Protein AF-A0A920J7A5-F1 (afdb_monomer)

Mean predicted aligned error: 6.27 Å

Radius of gyration: 11.86 Å; Cα contacts (8 Å, |Δi|>4): 92; chains: 1; bounding box: 31×24×26 Å

Foldseek 3Di:
DDPDCQQLALNPAADPPPDDDAPPADEAEDQHDDFQQCRRHHHNNYHYHHDHPVVNVVCVVVVDPDD

pLDDT: mean 81.33, std 12.68, range [40.62, 95.44]

Solvent-accessible surface area (backbone atoms only — not comparable to full-atom values): 4188 Å² total; per-residue (Å²): 137,79,98,60,68,42,48,78,69,31,64,32,86,43,63,84,54,93,83,66,58,88,66,55,76,46,78,46,71,38,61,57,94,79,56,58,68,32,39,42,38,64,34,71,42,43,47,52,46,70,49,54,62,69,54,37,51,52,37,64,75,66,74,52,92,79,130

Nearest PDB structures (foldseek):
  7acn-assembly1_A  TM=9.075E-01  e=2.852E-03  Sus scrofa
  1fgh-assembly1_A  TM=9.072E-01  e=7.971E-03  Bos taurus
  1c96-assembly1_A  TM=9.034E-01  e=8.537E-03  Bos taurus
  1nit-assembly1_A  TM=9.086E-01  e=8.537E-03  Bos taurus

Secondary structure (DSSP, 8-state):
---S-GGGGT-S-S--STT--TTS--EEEESSS---TTSSSS-SS-EEEE--HHHHHHHHHH--S--

Structure (mmCIF, N/CA/C/O backbone):
data_AF-A0A920J7A5-F1
#
_entry.id   AF-A0A920J7A5-F1
#
loop_
_atom_site.group_PDB
_atom_site.id
_atom_site.type_symbol
_atom_site.label_atom_id
_atom_site.label_alt_id
_atom_site.label_comp_id
_atom_site.label_asym_id
_atom_site.label_entity_id
_atom_site.label_seq_id
_atom_site.pdbx_PDB_ins_code
_atom_site.Cartn_x
_atom_site.Cartn_y
_atom_site.Cartn_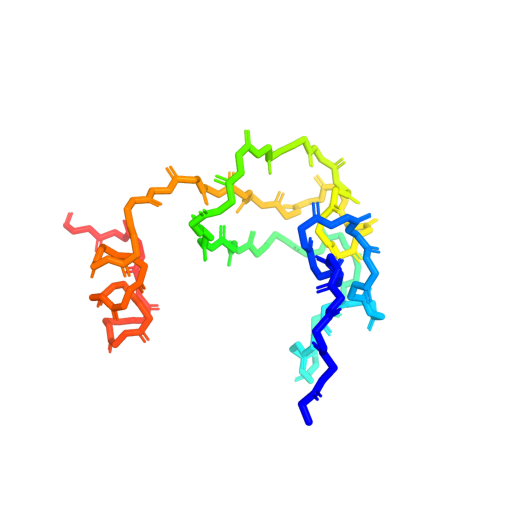z
_atom_site.occupancy
_atom_site.B_iso_or_equiv
_atom_site.auth_seq_id
_atom_site.auth_comp_id
_atom_site.auth_asym_id
_atom_site.auth_atom_id
_atom_site.pdbx_PDB_model_num
ATOM 1 N N . MET A 1 1 ? 13.107 13.086 -11.744 1.00 40.62 1 MET A N 1
ATOM 2 C CA . MET A 1 1 ? 13.022 11.675 -11.311 1.00 40.62 1 MET A CA 1
ATOM 3 C C . MET A 1 1 ? 14.299 11.342 -10.570 1.00 40.62 1 MET A C 1
ATOM 5 O O . MET A 1 1 ? 15.367 11.446 -11.159 1.00 40.62 1 MET A O 1
ATOM 9 N N . ALA A 1 2 ? 14.206 11.052 -9.275 1.00 55.81 2 ALA A N 1
ATOM 10 C CA . ALA A 1 2 ? 15.351 10.589 -8.502 1.00 55.81 2 ALA A CA 1
ATOM 11 C C . ALA A 1 2 ? 15.383 9.056 -8.558 1.00 55.81 2 ALA A C 1
ATOM 13 O O . ALA A 1 2 ? 14.411 8.414 -8.170 1.00 55.81 2 ALA A O 1
ATOM 14 N N . ASN A 1 3 ? 16.486 8.469 -9.024 1.00 63.56 3 ASN A N 1
ATOM 15 C CA . ASN A 1 3 ? 16.727 7.029 -8.917 1.00 63.56 3 ASN A CA 1
ATOM 16 C C . ASN A 1 3 ? 17.215 6.734 -7.495 1.00 63.56 3 ASN A C 1
ATOM 18 O O . ASN A 1 3 ? 18.410 6.583 -7.250 1.00 63.56 3 ASN A O 1
ATOM 22 N N . ALA A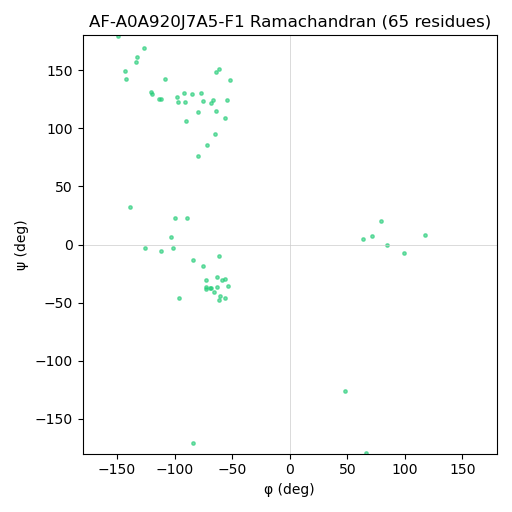 1 4 ? 16.289 6.746 -6.543 1.00 75.81 4 ALA A N 1
ATOM 23 C CA . ALA A 1 4 ? 16.559 6.536 -5.130 1.00 75.81 4 ALA A CA 1
ATOM 24 C C . ALA A 1 4 ? 15.552 5.545 -4.542 1.00 75.81 4 ALA A C 1
ATOM 26 O O . ALA A 1 4 ? 14.444 5.389 -5.048 1.00 75.81 4 ALA A O 1
ATOM 27 N N . TRP A 1 5 ? 15.931 4.903 -3.436 1.00 67.75 5 TRP A N 1
ATOM 28 C CA . TRP A 1 5 ? 15.074 3.957 -2.717 1.00 67.75 5 TRP A CA 1
ATOM 29 C C . TRP A 1 5 ? 13.759 4.591 -2.236 1.00 67.75 5 TRP A C 1
ATOM 31 O O . TRP A 1 5 ? 12.745 3.903 -2.171 1.00 67.75 5 TRP A O 1
ATOM 41 N N . GLY A 1 6 ? 13.768 5.893 -1.928 1.00 81.69 6 GLY A N 1
ATOM 42 C CA . GLY A 1 6 ? 12.570 6.706 -1.720 1.00 81.69 6 GLY A CA 1
ATOM 43 C C . GLY A 1 6 ? 11.534 6.054 -0.782 1.00 81.69 6 GLY A C 1
ATOM 44 O O . GLY A 1 6 ? 11.890 5.627 0.322 1.00 81.69 6 GLY A O 1
ATOM 45 N N . PRO A 1 7 ? 10.273 5.913 -1.221 1.00 78.19 7 PRO A N 1
ATOM 46 C CA . PRO A 1 7 ? 9.200 5.264 -0.463 1.00 78.19 7 PRO A CA 1
ATOM 47 C C . PRO A 1 7 ? 9.461 3.831 -0.009 1.00 78.19 7 PRO A C 1
ATOM 49 O O . PRO A 1 7 ? 8.959 3.404 1.030 1.00 78.19 7 PRO A O 1
ATOM 52 N N . CYS A 1 8 ? 10.267 3.077 -0.761 1.00 76.94 8 CYS A N 1
ATOM 53 C CA . CYS A 1 8 ? 10.648 1.720 -0.380 1.00 76.94 8 CYS A CA 1
ATOM 54 C C . CYS A 1 8 ? 11.445 1.726 0.933 1.00 76.94 8 CYS A C 1
ATOM 56 O O . CYS A 1 8 ? 11.399 0.745 1.683 1.00 76.94 8 CYS A O 1
ATOM 58 N N . PHE A 1 9 ? 12.154 2.831 1.225 1.00 73.06 9 PHE A N 1
ATOM 59 C CA . PHE A 1 9 ? 12.902 3.029 2.464 1.00 73.06 9 PHE A CA 1
ATOM 60 C C . PHE A 1 9 ? 12.265 3.947 3.514 1.00 73.06 9 PHE A C 1
ATOM 62 O O . PHE A 1 9 ? 12.891 4.180 4.547 1.00 73.06 9 PHE A O 1
ATOM 69 N N . GLY A 1 10 ? 11.032 4.405 3.304 1.00 70.50 10 GLY A N 1
ATOM 70 C CA . GLY A 1 10 ? 10.374 5.325 4.237 1.00 70.50 10 GLY A CA 1
ATOM 71 C C . GLY A 1 10 ? 10.819 6.770 4.104 1.00 70.50 10 GLY A C 1
ATOM 72 O O . GLY A 1 10 ? 10.665 7.547 5.036 1.00 70.50 10 GLY A O 1
ATOM 73 N N . ALA A 1 11 ? 11.398 7.130 2.956 1.00 70.81 11 ALA A N 1
ATOM 74 C CA . ALA A 1 11 ? 11.726 8.511 2.628 1.00 70.81 11 ALA A CA 1
ATOM 75 C C . ALA A 1 11 ? 10.566 9.231 1.907 1.00 70.81 11 ALA A C 1
ATOM 77 O O . ALA A 1 11 ? 10.818 10.200 1.192 1.00 70.81 11 ALA A O 1
ATOM 78 N N . MET A 1 12 ? 9.313 8.767 2.058 1.00 68.31 12 MET A N 1
ATOM 79 C CA . MET A 1 12 ? 8.154 9.624 1.774 1.00 68.31 12 MET A CA 1
ATOM 80 C C . MET A 1 12 ? 8.020 10.607 2.934 1.00 68.31 12 MET A C 1
ATOM 82 O O . MET A 1 12 ? 7.960 10.206 4.096 1.00 68.31 12 MET A O 1
ATOM 86 N N . GLY A 1 13 ? 8.041 11.901 2.625 1.00 57.88 13 GLY A N 1
ATOM 87 C CA . GLY A 1 13 ? 7.807 12.950 3.609 1.00 57.88 13 GLY A CA 1
ATOM 88 C C . GLY A 1 13 ? 6.333 12.975 3.995 1.00 57.88 13 GLY A C 1
ATOM 89 O O . GLY A 1 13 ? 5.574 13.729 3.403 1.00 57.88 13 GLY A O 1
ATOM 90 N N . GLY A 1 14 ? 5.943 12.140 4.960 1.00 59.72 14 GLY A N 1
ATOM 91 C CA . GLY A 1 14 ? 4.547 11.968 5.361 1.00 59.72 14 GLY A CA 1
ATOM 92 C C . GLY A 1 14 ? 3.680 11.330 4.271 1.00 59.72 14 GLY A C 1
ATOM 93 O O . GLY A 1 14 ? 4.147 10.979 3.186 1.00 59.72 14 GLY A O 1
ATOM 94 N N . SER A 1 15 ? 2.397 11.162 4.570 1.00 58.34 15 SER A N 1
ATOM 95 C CA . SER A 1 15 ? 1.380 10.828 3.578 1.00 58.34 15 SER A CA 1
ATOM 96 C C . SER A 1 15 ? 1.262 11.982 2.572 1.00 58.34 15 SER A C 1
ATOM 98 O O . SER A 1 15 ? 0.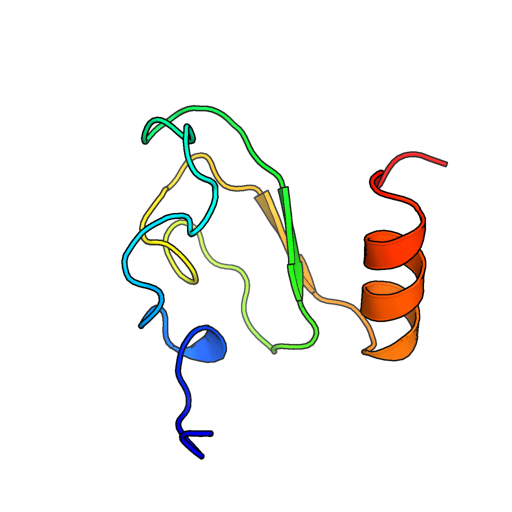847 13.077 2.943 1.00 58.34 15 SER A O 1
ATOM 100 N N . GLU A 1 16 ? 1.604 11.760 1.299 1.00 59.75 16 GLU A N 1
ATOM 101 C CA . GLU A 1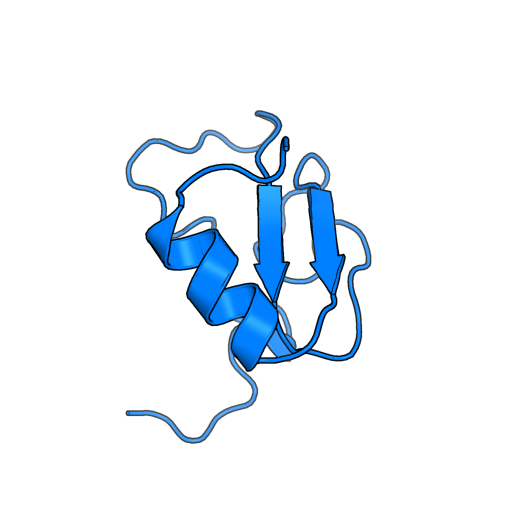 16 ? 1.398 12.750 0.217 1.00 59.75 16 GLU A CA 1
ATOM 102 C C . GLU A 1 16 ? -0.087 13.115 0.000 1.00 59.75 16 GLU A C 1
ATOM 104 O O . GLU A 1 16 ? -0.399 14.070 -0.712 1.00 59.75 16 GLU A O 1
ATOM 109 N N . GLU A 1 17 ? -1.009 12.378 0.628 1.00 63.19 17 GLU A N 1
ATOM 110 C CA . GLU A 1 17 ? -2.416 12.748 0.749 1.00 63.19 17 GLU A CA 1
ATOM 111 C C . GLU A 1 17 ? -2.547 14.128 1.408 1.00 63.19 17 GLU A C 1
ATOM 113 O O . GLU A 1 17 ? -2.323 14.320 2.607 1.00 63.19 17 GLU A O 1
ATOM 118 N N . THR A 1 18 ? -2.944 15.108 0.597 1.00 56.50 18 THR A N 1
ATOM 119 C CA . THR A 1 18 ? -3.352 16.431 1.063 1.00 56.50 18 THR A CA 1
ATOM 120 C C . THR A 1 18 ? -4.625 16.242 1.891 1.00 56.50 18 THR A C 1
ATOM 122 O O . THR A 1 18 ? -5.695 16.162 1.300 1.00 56.50 18 THR A O 1
ATOM 125 N N . ASN A 1 19 ? -4.486 16.127 3.221 1.00 62.25 19 ASN A N 1
ATOM 126 C CA . ASN A 1 19 ? -5.513 15.939 4.275 1.00 62.25 19 ASN A CA 1
ATOM 127 C C . ASN A 1 19 ? -5.426 14.630 5.078 1.00 62.25 19 ASN A C 1
ATOM 129 O O . ASN A 1 19 ? -6.311 14.373 5.893 1.00 62.25 19 ASN A O 1
ATOM 133 N N . HIS A 1 20 ? -4.381 13.817 4.921 1.00 71.06 20 HIS A N 1
ATOM 134 C CA . HIS A 1 20 ? -4.218 12.666 5.811 1.00 71.06 20 HIS A CA 1
ATOM 135 C C . HIS A 1 20 ? -3.622 13.093 7.158 1.00 71.06 20 HIS A C 1
ATOM 137 O O . HIS A 1 20 ? -2.484 13.559 7.247 1.00 71.06 20 HIS A O 1
ATOM 143 N N . GLU A 1 21 ? -4.415 12.952 8.219 1.00 78.25 21 GLU A N 1
ATOM 144 C CA . GLU A 1 21 ? -3.981 13.191 9.594 1.00 78.25 21 GLU A CA 1
ATOM 145 C C . GLU A 1 21 ? -3.308 11.938 10.157 1.00 78.25 21 GLU A C 1
ATOM 147 O O . GLU A 1 21 ? -3.883 10.848 10.114 1.00 78.25 21 GLU A O 1
ATOM 152 N N . THR A 1 22 ? -2.110 12.094 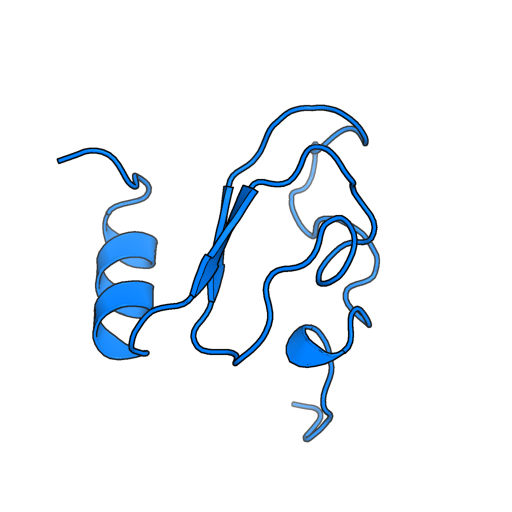10.734 1.00 74.62 22 THR A N 1
ATOM 153 C CA . THR A 1 22 ? -1.372 10.973 11.329 1.00 74.62 22 THR A CA 1
ATOM 154 C C . THR A 1 22 ? -2.222 10.234 12.361 1.00 74.62 22 THR A C 1
ATOM 156 O O . THR A 1 22 ? -2.675 10.826 13.342 1.00 74.62 22 THR A O 1
ATOM 159 N N . GLY A 1 23 ? -2.379 8.924 12.176 1.00 79.81 23 GLY A N 1
ATOM 160 C CA . GLY A 1 23 ? -3.205 8.065 13.029 1.00 79.81 23 GLY A CA 1
ATOM 161 C C . GLY A 1 23 ? -4.599 7.768 12.470 1.00 79.81 23 GLY A C 1
ATOM 162 O O . GLY A 1 23 ? -5.302 6.927 13.037 1.00 79.81 23 GLY A O 1
ATOM 163 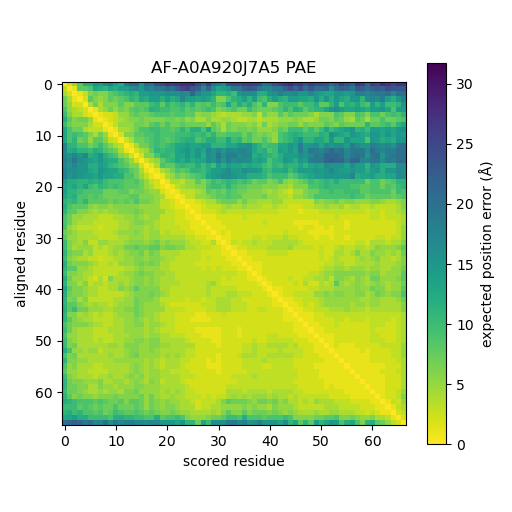N N . THR A 1 24 ? -4.992 8.410 11.368 1.00 84.25 24 THR A N 1
ATOM 164 C CA . THR A 1 24 ? -6.187 8.030 10.607 1.00 84.25 24 THR A CA 1
ATOM 165 C C . THR A 1 24 ? -5.872 6.788 9.778 1.00 84.25 24 THR A C 1
ATOM 167 O O . THR A 1 24 ? -4.870 6.780 9.078 1.00 84.25 24 THR A O 1
ATOM 170 N N . PRO A 1 25 ? -6.692 5.726 9.800 1.00 86.44 25 PRO A N 1
ATOM 171 C CA . PRO A 1 25 ? -6.403 4.535 9.014 1.00 86.44 25 PRO A CA 1
ATOM 172 C C . PRO A 1 25 ? -6.531 4.818 7.512 1.00 86.44 25 PRO A C 1
ATOM 174 O O . PRO A 1 25 ? -7.605 5.161 7.019 1.00 86.44 25 PRO A O 1
ATOM 177 N N . ASN A 1 26 ? -5.447 4.597 6.778 1.00 87.19 26 ASN A N 1
ATOM 178 C CA . ASN A 1 26 ? -5.391 4.605 5.318 1.00 87.19 26 ASN A CA 1
ATOM 179 C C . ASN A 1 26 ? -4.772 3.303 4.797 1.00 87.19 26 ASN A C 1
ATOM 181 O O . ASN A 1 26 ? -4.216 2.491 5.542 1.00 87.19 26 ASN A O 1
ATOM 185 N N . VAL A 1 27 ? -4.874 3.100 3.486 1.00 89.62 27 VAL A N 1
ATOM 186 C CA . VAL A 1 27 ? -4.337 1.922 2.808 1.00 89.62 27 VAL A CA 1
ATOM 187 C C . VAL A 1 27 ? -3.323 2.359 1.763 1.00 89.62 27 VAL A C 1
ATOM 189 O O . VAL A 1 27 ? -3.614 3.218 0.935 1.00 89.62 27 VAL A O 1
ATOM 192 N N . ILE A 1 28 ? -2.152 1.724 1.765 1.00 89.56 28 ILE A N 1
ATOM 193 C CA . ILE A 1 28 ? -1.141 1.887 0.719 1.00 89.56 28 ILE A CA 1
ATOM 194 C C . ILE A 1 28 ? -0.891 0.526 0.078 1.00 89.56 28 ILE A C 1
ATOM 196 O O . ILE A 1 28 ? -0.613 -0.459 0.761 1.00 89.56 28 ILE A O 1
ATOM 200 N N . VAL A 1 29 ? -0.939 0.471 -1.250 1.00 91.69 29 VAL A N 1
ATOM 201 C CA . VAL A 1 29 ? -0.577 -0.726 -2.013 1.00 91.69 29 VAL A CA 1
ATOM 202 C C . VAL A 1 29 ? 0.700 -0.435 -2.791 1.00 91.69 29 VAL A C 1
ATOM 204 O O . VAL A 1 29 ? 0.772 0.539 -3.535 1.00 91.69 29 VAL A O 1
ATOM 207 N N . THR A 1 30 ? 1.726 -1.265 -2.616 1.00 91.75 30 THR A N 1
ATOM 208 C CA . THR A 1 30 ? 3.031 -1.078 -3.266 1.00 91.75 30 THR A CA 1
ATOM 209 C C . THR A 1 30 ? 3.537 -2.366 -3.901 1.00 91.75 30 THR A C 1
ATOM 211 O O . THR A 1 30 ? 3.122 -3.464 -3.532 1.00 91.75 30 THR A O 1
ATOM 214 N N . SER A 1 31 ? 4.486 -2.236 -4.829 1.00 92.94 31 SER A N 1
ATOM 215 C CA . SER A 1 31 ? 5.230 -3.366 -5.399 1.00 92.94 31 SER A CA 1
ATOM 216 C C . SER A 1 31 ? 6.615 -3.546 -4.770 1.00 92.94 31 SER A C 1
ATOM 218 O O . SER A 1 31 ? 7.531 -4.072 -5.403 1.00 92.94 31 SER A O 1
ATOM 220 N N . TYR A 1 32 ? 6.800 -3.042 -3.547 1.00 90.50 32 TYR A N 1
ATOM 221 C CA . TYR A 1 32 ? 8.036 -3.198 -2.780 1.00 90.50 32 TYR A CA 1
ATOM 222 C C . TYR A 1 32 ? 8.061 -4.537 -2.038 1.00 90.50 32 TYR A C 1
ATOM 224 O O . TYR A 1 32 ? 7.233 -5.403 -2.263 1.00 90.50 32 TYR A O 1
ATOM 232 N N . ASN A 1 33 ? 9.035 -4.735 -1.149 1.00 90.38 33 ASN A N 1
ATOM 233 C CA . ASN A 1 33 ? 9.301 -6.038 -0.532 1.00 90.38 33 ASN A CA 1
ATOM 234 C C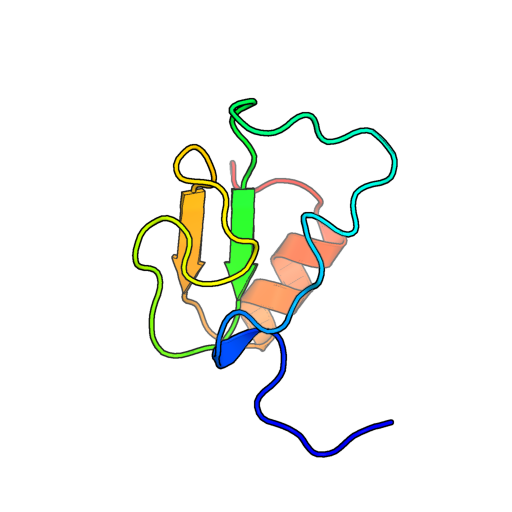 . ASN A 1 33 ? 8.977 -6.077 0.972 1.00 90.38 33 ASN A C 1
ATOM 236 O O . ASN A 1 33 ? 9.140 -7.119 1.602 1.00 90.38 33 ASN A O 1
ATOM 240 N N . ARG A 1 34 ? 8.614 -4.939 1.584 1.00 89.12 34 ARG A N 1
ATOM 241 C CA . ARG A 1 34 ? 8.388 -4.805 3.035 1.00 89.12 34 ARG A CA 1
ATOM 242 C C . ARG A 1 34 ? 7.216 -3.873 3.323 1.00 89.12 34 ARG A C 1
ATOM 244 O O . ARG A 1 34 ? 7.109 -2.836 2.681 1.00 89.12 34 ARG A O 1
ATOM 251 N N . ASN A 1 35 ? 6.427 -4.213 4.339 1.00 90.94 35 ASN A N 1
ATOM 252 C CA . ASN A 1 35 ? 5.207 -3.504 4.736 1.00 90.94 35 ASN A CA 1
ATOM 253 C C . ASN A 1 35 ? 5.052 -3.353 6.263 1.00 90.94 35 ASN A C 1
ATOM 255 O O . ASN A 1 35 ? 3.946 -3.388 6.793 1.00 90.94 35 ASN A O 1
ATOM 259 N N . PHE A 1 36 ? 6.162 -3.231 6.995 1.00 89.50 36 PHE A N 1
ATOM 260 C CA . PHE A 1 36 ? 6.102 -3.006 8.440 1.00 89.50 36 PHE A CA 1
ATOM 261 C C . PHE A 1 36 ? 5.393 -1.676 8.768 1.00 89.50 36 PHE A C 1
ATOM 263 O O . PHE A 1 36 ? 5.507 -0.732 7.983 1.00 89.50 36 PHE A O 1
ATOM 270 N N . PRO A 1 37 ? 4.724 -1.553 9.930 1.00 86.25 37 PRO A N 1
ATOM 271 C CA . PRO A 1 37 ? 4.134 -0.283 10.353 1.00 86.25 37 PRO A CA 1
ATOM 272 C C . PRO A 1 37 ? 5.156 0.863 10.301 1.00 86.25 37 PRO A C 1
ATOM 274 O O . PRO A 1 37 ? 6.327 0.655 10.635 1.00 86.25 37 PRO A O 1
ATOM 277 N N . LYS A 1 38 ? 4.728 2.067 9.891 1.00 85.38 38 LYS A N 1
ATOM 278 C CA . LYS A 1 38 ? 5.572 3.270 9.705 1.00 85.38 38 LYS A CA 1
ATOM 279 C C . LYS A 1 38 ? 6.657 3.177 8.626 1.00 85.38 38 LYS A C 1
ATOM 281 O O . LYS A 1 38 ? 7.475 4.086 8.506 1.00 85.38 38 LYS A O 1
ATOM 286 N N . ARG A 1 39 ? 6.725 2.088 7.855 1.00 86.44 39 ARG A N 1
ATOM 287 C CA . ARG A 1 39 ? 7.824 1.862 6.906 1.00 86.44 39 ARG A CA 1
ATOM 288 C C . ARG A 1 39 ? 7.807 2.819 5.727 1.00 86.44 39 ARG A C 1
ATOM 290 O O . ARG A 1 39 ? 8.887 3.145 5.251 1.00 86.44 39 ARG A O 1
ATOM 297 N N . ASN A 1 40 ? 6.634 3.168 5.214 1.00 83.25 40 ASN A N 1
ATOM 298 C CA . ASN A 1 40 ? 6.508 3.903 3.959 1.00 83.25 40 ASN A CA 1
ATOM 299 C C . ASN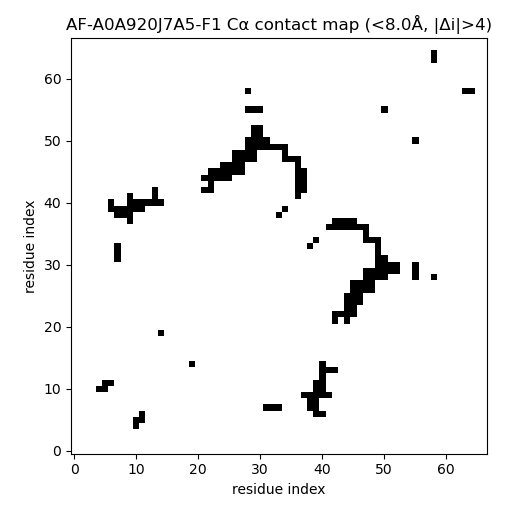 A 1 40 ? 6.360 5.407 4.191 1.00 83.25 40 ASN A C 1
ATOM 301 O O . ASN A 1 40 ? 7.085 6.166 3.562 1.00 83.25 40 ASN A O 1
ATOM 305 N N . ASP A 1 41 ? 5.500 5.800 5.126 1.00 83.19 41 ASP A N 1
ATOM 306 C CA . ASP A 1 41 ? 5.036 7.173 5.382 1.00 83.19 41 ASP A CA 1
ATOM 307 C C . ASP A 1 41 ? 5.234 7.635 6.842 1.00 83.19 41 ASP A C 1
ATOM 309 O O . ASP A 1 41 ? 4.966 8.787 7.175 1.00 83.19 41 ASP A O 1
ATOM 313 N N . GLY A 1 42 ? 5.724 6.756 7.724 1.00 82.94 42 GLY A N 1
ATOM 314 C CA . GLY A 1 42 ? 5.934 7.058 9.142 1.00 82.94 42 GLY A CA 1
ATOM 315 C C . GLY A 1 42 ? 4.698 6.889 10.037 1.00 82.94 42 GLY A C 1
ATOM 316 O O . GLY A 1 42 ? 4.817 7.058 11.256 1.00 82.94 42 GLY A O 1
ATOM 317 N N . ASP A 1 43 ? 3.548 6.498 9.484 1.00 85.88 43 ASP A N 1
ATOM 318 C CA . ASP A 1 43 ? 2.286 6.367 10.216 1.00 85.88 43 ASP A CA 1
ATOM 319 C C . ASP A 1 43 ? 2.028 4.894 10.625 1.00 85.88 43 ASP A C 1
ATOM 321 O O . ASP A 1 43 ? 2.158 3.972 9.814 1.00 85.88 43 ASP A O 1
ATOM 325 N N . PRO A 1 44 ? 1.761 4.607 11.918 1.00 86.44 44 PRO A N 1
ATOM 326 C CA . PRO A 1 44 ? 1.479 3.245 12.373 1.00 86.44 44 PRO A CA 1
ATOM 327 C C . PRO A 1 44 ? 0.077 2.750 12.007 1.00 86.44 44 PRO A C 1
ATOM 329 O O . PRO A 1 44 ? -0.158 1.546 12.087 1.00 86.44 44 PRO A O 1
ATOM 332 N N . SER A 1 45 ? -0.848 3.654 11.682 1.00 88.25 45 SER A N 1
ATOM 333 C CA . SER A 1 45 ? -2.233 3.331 11.326 1.00 88.25 45 SER A CA 1
ATOM 334 C C . SER A 1 45 ? -2.400 2.943 9.855 1.00 88.25 45 SER A C 1
ATOM 336 O O . SER A 1 45 ? -3.411 2.339 9.495 1.00 88.25 45 SER A O 1
ATOM 338 N N . THR A 1 46 ? -1.379 3.197 9.034 1.00 87.94 46 THR A N 1
ATOM 339 C CA . THR A 1 46 ? -1.337 2.814 7.626 1.00 87.94 46 THR A CA 1
ATOM 340 C C . THR A 1 46 ? -1.276 1.302 7.445 1.00 87.94 46 THR A C 1
ATOM 342 O O . THR A 1 46 ? -0.349 0.624 7.902 1.00 87.94 46 THR A O 1
ATOM 345 N N . LEU A 1 47 ? -2.230 0.768 6.686 1.00 90.50 47 LEU A N 1
ATOM 346 C CA . LEU A 1 47 ? -2.237 -0.620 6.237 1.00 90.50 47 LEU A CA 1
ATOM 347 C C . LEU A 1 47 ? -1.508 -0.732 4.894 1.00 90.50 47 LEU A C 1
ATOM 349 O O . LEU A 1 47 ? -2.028 -0.338 3.850 1.00 90.50 47 LEU A O 1
ATOM 353 N N . ALA A 1 48 ? -0.294 -1.282 4.921 1.00 90.75 48 ALA A N 1
ATOM 354 C CA . ALA A 1 48 ? 0.531 -1.461 3.731 1.00 90.75 48 ALA A CA 1
ATOM 355 C C . ALA A 1 48 ? 0.411 -2.885 3.152 1.00 90.75 48 ALA A C 1
ATOM 357 O O . ALA A 1 48 ? 0.740 -3.882 3.804 1.00 90.75 48 ALA A O 1
ATOM 358 N N . PHE A 1 49 ? 0.003 -2.985 1.887 1.00 91.88 49 PHE A N 1
ATOM 359 C CA . PHE A 1 49 ? -0.052 -4.236 1.130 1.00 91.88 49 PHE A CA 1
ATOM 360 C C . PHE A 1 49 ? 1.037 -4.278 0.062 1.00 91.88 49 PHE A C 1
ATOM 362 O O . PHE A 1 49 ? 1.361 -3.275 -0.577 1.00 91.88 49 PHE A O 1
ATOM 369 N N . VAL A 1 50 ? 1.599 -5.468 -0.133 1.00 93.38 50 VAL A N 1
ATOM 370 C CA . VAL A 1 50 ? 2.621 -5.737 -1.144 1.00 93.38 50 VAL A CA 1
ATOM 371 C C . VAL A 1 50 ? 2.040 -6.675 -2.190 1.00 93.38 50 VAL A C 1
ATOM 373 O O . VAL A 1 50 ? 1.544 -7.747 -1.849 1.00 93.38 50 VAL A O 1
ATOM 376 N N . THR A 1 51 ? 2.104 -6.278 -3.458 1.00 94.12 51 THR A N 1
ATOM 377 C CA . THR A 1 51 ? 1.633 -7.092 -4.586 1.00 94.12 51 THR A CA 1
ATOM 378 C C . THR A 1 51 ? 2.449 -6.821 -5.855 1.00 94.12 51 THR A C 1
ATOM 380 O O . THR A 1 51 ? 3.399 -6.042 -5.849 1.00 94.12 51 THR A O 1
ATOM 383 N N . SER A 1 52 ? 2.120 -7.502 -6.948 1.00 95.44 52 SER A N 1
ATOM 384 C CA . SER A 1 52 ? 2.762 -7.303 -8.250 1.00 95.44 52 SER A CA 1
ATOM 385 C C . SER A 1 52 ? 2.503 -5.892 -8.811 1.00 95.44 52 SER A C 1
ATOM 387 O O . SER A 1 52 ? 1.432 -5.329 -8.557 1.00 95.44 52 SER A O 1
ATOM 389 N N . PRO A 1 53 ? 3.435 -5.303 -9.587 1.00 93.50 53 PRO A N 1
ATOM 390 C CA . PRO A 1 53 ? 3.253 -3.981 -10.196 1.00 93.50 53 PRO A CA 1
ATOM 391 C C . PRO A 1 53 ? 1.965 -3.850 -11.019 1.00 93.50 53 PRO A C 1
ATOM 393 O O . PRO A 1 53 ? 1.316 -2.806 -10.999 1.00 93.50 53 PRO A O 1
ATOM 396 N N . GLU A 1 54 ? 1.559 -4.917 -11.705 1.00 95.00 54 GLU A N 1
ATOM 397 C CA . GLU A 1 54 ? 0.338 -4.969 -12.509 1.00 95.00 54 GLU A CA 1
ATOM 398 C C . GLU A 1 54 ? -0.910 -4.848 -11.629 1.00 95.00 54 GLU A C 1
ATOM 400 O O . GLU A 1 54 ? -1.851 -4.131 -11.965 1.00 95.00 54 GLU A O 1
ATOM 405 N N . THR A 1 55 ? -0.903 -5.504 -10.467 1.00 92.38 55 THR A N 1
ATOM 406 C CA . THR A 1 55 ? -2.015 -5.427 -9.511 1.00 92.38 55 THR A CA 1
ATOM 407 C C . THR A 1 55 ? -2.044 -4.074 -8.808 1.00 92.38 55 THR A C 1
ATOM 409 O O . THR A 1 55 ? -3.123 -3.517 -8.628 1.00 92.38 55 THR A O 1
ATOM 412 N N . VAL A 1 56 ? -0.881 -3.504 -8.461 1.00 92.88 56 VAL A N 1
ATOM 413 C CA . VAL A 1 56 ? -0.795 -2.124 -7.944 1.00 92.88 56 VAL A CA 1
ATOM 414 C C . VAL A 1 56 ? -1.428 -1.157 -8.940 1.00 92.88 56 VAL A C 1
ATOM 416 O O . VAL A 1 56 ? -2.242 -0.332 -8.544 1.00 92.88 56 VAL A O 1
ATOM 419 N N . MET A 1 57 ? -1.104 -1.288 -10.229 1.00 93.19 57 MET A N 1
ATOM 420 C CA . MET A 1 57 ? -1.679 -0.452 -11.283 1.00 93.19 57 MET A CA 1
ATOM 421 C C . MET A 1 57 ? -3.201 -0.617 -11.371 1.00 93.19 57 MET A C 1
ATOM 423 O O . MET A 1 57 ? -3.927 0.373 -11.399 1.00 93.19 57 MET A O 1
ATOM 427 N N . ALA A 1 58 ? -3.695 -1.858 -11.382 1.00 93.56 58 ALA A N 1
ATOM 428 C CA . ALA A 1 58 ? -5.129 -2.131 -11.439 1.00 93.56 58 ALA A CA 1
ATOM 429 C C . ALA A 1 58 ? -5.880 -1.542 -10.232 1.00 93.56 58 ALA A C 1
ATOM 431 O O . ALA A 1 58 ? -6.916 -0.904 -10.402 1.00 93.56 58 ALA A O 1
ATOM 432 N N . LEU A 1 59 ? -5.333 -1.701 -9.025 1.00 92.44 59 LEU A N 1
ATOM 433 C CA . LEU A 1 59 ? -5.910 -1.166 -7.790 1.00 92.44 59 LEU A CA 1
ATOM 434 C C . LEU A 1 59 ? -5.843 0.362 -7.728 1.00 92.44 59 LEU A C 1
ATOM 436 O O . LEU A 1 59 ? -6.797 0.991 -7.281 1.00 92.44 59 LEU A O 1
ATOM 440 N N . ALA A 1 60 ? -4.759 0.965 -8.220 1.00 90.69 60 ALA A N 1
ATOM 441 C CA . ALA A 1 60 ? -4.631 2.416 -8.314 1.00 90.69 60 ALA A CA 1
ATOM 442 C C . ALA A 1 60 ? -5.681 3.020 -9.260 1.00 90.69 60 ALA A C 1
ATOM 444 O O . ALA A 1 60 ? -6.217 4.086 -8.974 1.00 90.69 60 ALA A O 1
ATOM 445 N N . LEU A 1 61 ? -6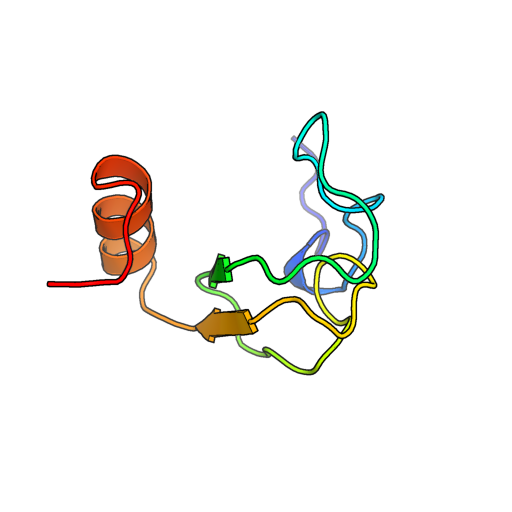.011 2.322 -10.354 1.00 91.69 61 LEU A N 1
ATOM 446 C CA . LEU A 1 61 ? -7.096 2.718 -11.258 1.00 91.69 61 LEU A CA 1
ATOM 447 C C . LEU A 1 61 ? -8.486 2.481 -10.648 1.00 91.69 61 LEU A C 1
ATOM 449 O O . LEU A 1 61 ? -9.393 3.274 -10.886 1.00 91.69 61 LEU A O 1
ATOM 453 N N . ALA A 1 62 ? -8.664 1.405 -9.880 1.00 92.44 62 ALA A N 1
ATOM 454 C CA . ALA A 1 62 ? -9.934 1.088 -9.228 1.00 92.44 62 ALA A CA 1
ATOM 455 C C . ALA A 1 62 ? -10.246 2.008 -8.034 1.00 92.44 62 ALA A C 1
ATOM 457 O O . ALA A 1 62 ? -11.414 2.244 -7.733 1.00 92.44 62 ALA A O 1
ATOM 458 N N . GLY A 1 63 ? -9.220 2.502 -7.333 1.00 88.94 63 GLY A N 1
ATOM 459 C CA . GLY A 1 63 ? -9.363 3.361 -6.152 1.00 88.94 63 GLY A CA 1
ATOM 460 C C . GLY A 1 63 ? -9.891 2.645 -4.900 1.00 88.94 63 GLY A C 1
ATOM 461 O O . GLY A 1 63 ? -10.172 3.293 -3.897 1.00 88.94 63 GLY A O 1
ATOM 462 N N . THR A 1 64 ? -10.034 1.318 -4.936 1.00 87.38 64 THR A N 1
ATOM 463 C CA . THR A 1 64 ? -10.496 0.495 -3.811 1.00 87.38 64 THR A CA 1
ATOM 464 C C . THR A 1 64 ? -9.764 -0.843 -3.782 1.00 87.38 64 THR A C 1
ATOM 466 O O . THR A 1 64 ? -9.372 -1.375 -4.819 1.00 87.38 64 THR A O 1
ATOM 469 N N . VAL A 1 65 ? -9.587 -1.388 -2.577 1.00 86.38 65 VAL A N 1
ATOM 470 C CA . VAL A 1 65 ? -9.008 -2.721 -2.328 1.00 86.38 65 VAL A CA 1
ATOM 471 C C . VAL A 1 65 ? -10.064 -3.786 -2.017 1.00 86.38 65 VAL A C 1
ATOM 473 O O . VAL A 1 65 ? -9.719 -4.949 -1.829 1.00 86.38 65 VAL A O 1
ATOM 476 N N . GLY A 1 66 ? -11.340 -3.396 -1.938 1.00 80.44 66 GLY A N 1
ATOM 477 C CA . GLY A 1 66 ? -12.466 -4.319 -1.805 1.00 80.44 66 GLY A CA 1
ATOM 478 C C . GLY A 1 66 ? -13.021 -4.700 -3.176 1.00 80.44 66 GLY A C 1
ATOM 479 O O . GLY A 1 66 ? -13.283 -3.812 -3.988 1.00 80.44 66 GLY A O 1
ATOM 480 N N . PHE A 1 67 ? -13.201 -6.001 -3.402 1.00 57.56 67 PHE A N 1
ATOM 481 C CA . PHE A 1 67 ? -13.840 -6.594 -4.582 1.00 57.56 67 PHE A CA 1
ATOM 482 C C . PHE A 1 67 ? -15.121 -7.315 -4.169 1.00 57.56 67 PHE A C 1
ATOM 484 O O . PHE A 1 67 ? -15.098 -7.955 -3.090 1.00 57.56 67 PHE A O 1
#

Sequence (67 aa):
MANAWGPCFGAMGGSEETNHETGTPNVIVTSYNRNFPKRNDGDPSTLAFVTSPETVMALALAGTVGF